Protein AF-A0A520CLR3-F1 (afdb_monomer)

Nearest PDB structures (foldseek):
  4kwb-assembly1_D  TM=9.084E-01  e=1.789E-06  Bacillus subtilis subsp. subtilis str. 168
  3rst-assembly1_C  TM=9.396E-01  e=4.065E-06  Bacillus subtilis
  3rst-assembly1_B  TM=9.387E-01  e=5.938E-06  Bacillus subtilis
  3rst-assembly1_A  TM=9.407E-01  e=8.143E-06  Bacillus subtilis
  3rst-assembly1_H  TM=9.444E-01  e=1.048E-05  Bacillus subtilis

Structure (mmCIF, N/CA/C/O backbone):
data_AF-A0A520CLR3-F1
#
_entry.id   AF-A0A520CLR3-F1
#
loop_
_atom_site.group_PDB
_atom_site.id
_atom_site.type_symbol
_atom_site.label_atom_id
_atom_site.label_alt_id
_atom_site.label_comp_id
_atom_site.label_asym_id
_atom_site.label_entity_id
_atom_site.label_seq_id
_atom_site.pdbx_PDB_ins_code
_atom_site.Cartn_x
_atom_site.Cartn_y
_atom_site.Cartn_z
_atom_site.occupancy
_atom_site.B_iso_or_equiv
_atom_site.auth_seq_id
_atom_site.auth_comp_id
_atom_site.auth_asym_id
_atom_site.auth_atom_id
_atom_site.pdbx_PDB_model_num
ATOM 1 N N . ASN A 1 1 ? -4.043 7.913 36.807 1.00 63.19 1 ASN A N 1
ATOM 2 C CA . ASN A 1 1 ? -3.577 9.255 36.419 1.00 63.19 1 ASN A CA 1
ATOM 3 C C . ASN A 1 1 ? -2.420 9.637 37.329 1.00 63.19 1 ASN A C 1
ATOM 5 O O . ASN A 1 1 ? -2.654 9.776 38.519 1.00 63.19 1 ASN A O 1
ATOM 9 N N . LYS A 1 2 ? -1.176 9.658 36.831 1.00 87.25 2 LYS A N 1
ATOM 10 C CA . LYS A 1 2 ? 0.026 9.837 37.678 1.00 87.25 2 LYS A CA 1
ATOM 11 C C . LYS A 1 2 ? 0.528 11.288 37.732 1.00 87.25 2 LYS A C 1
ATOM 13 O O . LYS A 1 2 ? 1.352 11.598 38.577 1.00 87.25 2 LYS A O 1
ATOM 18 N N . LEU A 1 3 ? 0.026 12.150 36.842 1.00 90.69 3 LEU A N 1
ATOM 19 C CA . LEU A 1 3 ? 0.467 13.543 36.669 1.00 90.69 3 LEU A CA 1
ATOM 20 C C . LEU A 1 3 ? -0.524 14.576 37.236 1.00 90.69 3 LEU A C 1
ATOM 22 O O . LEU A 1 3 ? -0.292 15.769 37.108 1.00 90.69 3 LEU A O 1
ATOM 26 N N . GLY A 1 4 ? -1.648 14.138 37.815 1.00 92.44 4 GLY A N 1
ATOM 27 C CA . GLY A 1 4 ? -2.667 15.036 38.380 1.00 92.44 4 GLY A CA 1
ATOM 28 C C . GLY A 1 4 ? -3.521 15.808 37.361 1.00 92.44 4 GLY A C 1
ATOM 29 O O . GLY A 1 4 ? -4.337 16.625 37.766 1.00 92.44 4 GLY A O 1
ATOM 30 N N . LEU A 1 5 ? -3.377 15.553 36.056 1.00 91.38 5 LEU A N 1
ATOM 31 C CA . LEU A 1 5 ? -4.139 16.236 35.002 1.00 91.38 5 LEU A CA 1
ATOM 32 C C . LEU A 1 5 ? -5.533 15.628 34.832 1.00 91.38 5 LEU A C 1
ATOM 34 O O . LEU A 1 5 ? -5.633 14.453 34.496 1.00 91.38 5 LEU A O 1
ATOM 38 N N . THR A 1 6 ? -6.609 16.391 34.996 1.00 91.12 6 THR A N 1
ATOM 39 C CA . THR A 1 6 ? -7.979 15.928 34.712 1.00 91.12 6 THR A CA 1
ATOM 40 C C . THR A 1 6 ? -8.480 16.463 33.373 1.00 91.12 6 THR A C 1
ATOM 42 O O . THR A 1 6 ? -8.025 17.497 32.889 1.00 91.12 6 THR A O 1
ATOM 45 N N . PHE A 1 7 ? -9.409 15.733 32.758 1.00 90.75 7 PHE A N 1
ATOM 46 C CA . PHE A 1 7 ? -10.047 16.120 31.505 1.00 90.75 7 PHE A CA 1
ATOM 47 C C . PHE A 1 7 ? -11.558 16.017 31.676 1.00 90.75 7 PHE A C 1
ATOM 49 O O . PHE A 1 7 ? -12.045 15.026 32.218 1.00 90.75 7 PHE A O 1
ATOM 56 N N . ASP A 1 8 ? -12.270 17.029 31.198 1.00 89.69 8 ASP A N 1
ATOM 57 C CA . ASP A 1 8 ? -13.728 17.087 31.162 1.00 89.69 8 ASP A CA 1
ATOM 58 C C . ASP A 1 8 ? -14.166 17.648 29.801 1.00 89.69 8 ASP A C 1
ATOM 60 O O . ASP A 1 8 ? -13.360 18.256 29.087 1.00 89.69 8 ASP A O 1
ATOM 64 N N . GLY A 1 9 ? -15.414 17.420 29.402 1.00 87.50 9 GLY A N 1
ATOM 65 C CA . GLY A 1 9 ? -15.904 17.873 28.108 1.00 87.50 9 GLY A CA 1
ATOM 66 C C . GLY A 1 9 ? -17.402 17.692 27.912 1.00 87.50 9 GLY A C 1
ATOM 67 O O . GLY A 1 9 ? -18.007 16.718 28.353 1.00 87.50 9 GLY A O 1
ATOM 68 N N . VAL A 1 10 ? -17.992 18.625 27.169 1.00 92.00 10 VAL A N 1
ATOM 69 C CA . VAL A 1 10 ? -19.373 18.542 26.687 1.00 92.00 10 VAL A CA 1
ATOM 70 C C . VAL A 1 10 ? -19.380 18.045 25.247 1.00 92.00 10 VAL A C 1
ATOM 72 O O . VAL A 1 10 ? -18.560 18.464 24.430 1.00 92.00 10 VAL A O 1
ATOM 75 N N . LYS A 1 11 ? -20.305 17.141 24.919 1.00 92.38 11 LYS A N 1
ATOM 76 C CA . LYS A 1 11 ? -20.439 16.589 23.568 1.00 92.38 11 LYS A CA 1
ATOM 77 C C . LYS A 1 11 ? -21.888 16.545 23.122 1.00 92.38 11 LYS A C 1
ATOM 79 O O . LYS A 1 11 ? -22.781 16.242 23.904 1.00 92.38 11 LYS A O 1
ATOM 84 N N . THR A 1 12 ? -22.096 16.821 21.841 1.00 95.50 12 THR A N 1
ATOM 85 C CA . THR A 1 12 ? -23.416 16.818 21.197 1.00 95.50 12 THR A CA 1
ATOM 86 C C . THR A 1 12 ? -23.837 15.431 20.710 1.00 95.50 12 THR A C 1
ATOM 88 O O . THR A 1 12 ? -25.020 15.196 20.492 1.00 95.50 12 THR A O 1
ATOM 91 N N . GLY A 1 13 ? -22.891 14.498 20.551 1.00 94.88 13 GLY A N 1
ATOM 92 C CA . GLY A 1 13 ? -23.147 13.133 20.095 1.00 94.88 13 GLY A CA 1
ATOM 93 C C . GLY A 1 13 ? -22.357 12.099 20.891 1.00 94.88 13 GLY A C 1
ATOM 94 O O . GLY A 1 13 ? -21.241 12.365 21.337 1.00 94.88 13 GLY A O 1
ATOM 95 N N . GLN A 1 14 ? -22.923 10.897 21.040 1.00 93.44 14 GLN A N 1
ATOM 96 C CA . GLN A 1 14 ? -22.367 9.825 21.877 1.00 93.44 14 GLN A CA 1
ATOM 97 C C . GLN A 1 14 ? -20.906 9.481 21.538 1.00 93.44 14 GLN A C 1
ATOM 99 O O . GLN A 1 14 ? -20.110 9.274 22.455 1.00 93.44 14 GLN A O 1
ATOM 104 N N . TYR A 1 15 ? -20.561 9.466 20.246 1.00 95.12 15 TYR A N 1
ATOM 105 C CA . TYR A 1 15 ? -19.242 9.087 19.720 1.00 95.12 15 TYR A CA 1
ATOM 106 C C . TYR A 1 15 ? -18.442 10.269 19.150 1.00 95.12 15 TYR A C 1
ATOM 108 O O . TYR A 1 15 ? -17.478 10.056 18.419 1.00 95.12 15 TYR A O 1
ATOM 116 N N . ALA A 1 16 ? -18.830 11.514 19.449 1.00 95.00 16 ALA A N 1
ATOM 117 C CA . ALA A 1 16 ? -18.151 12.702 18.916 1.00 95.00 16 ALA A CA 1
ATOM 118 C C . ALA A 1 16 ? -16.663 12.781 19.322 1.00 95.00 16 ALA A C 1
ATOM 120 O O . ALA A 1 16 ? -15.865 13.414 18.639 1.00 95.00 16 ALA A O 1
ATOM 121 N N . ASP A 1 17 ? -16.287 12.102 20.407 1.00 94.00 17 ASP A N 1
ATOM 122 C CA . ASP A 1 17 ? -14.940 12.032 20.971 1.00 94.00 17 ASP A CA 1
ATOM 123 C C . ASP A 1 17 ? -14.322 10.619 20.887 1.00 94.00 17 ASP A C 1
ATOM 125 O O . ASP A 1 17 ? -13.427 10.288 21.661 1.00 94.00 17 ASP A O 1
ATOM 129 N N . ILE A 1 18 ? -14.782 9.767 19.961 1.00 93.44 18 ILE A N 1
ATOM 130 C CA . ILE A 1 18 ? -14.408 8.338 19.873 1.00 93.44 18 ILE A CA 1
ATOM 131 C C . ILE A 1 18 ? -12.897 8.063 19.751 1.00 93.44 18 ILE A C 1
ATOM 133 O O . ILE A 1 18 ? -12.440 6.998 20.150 1.00 93.44 18 ILE A O 1
ATOM 137 N N . MET A 1 19 ? -12.109 9.007 19.233 1.00 92.12 19 MET A N 1
ATOM 138 C CA . MET A 1 19 ? -10.646 8.886 19.103 1.00 92.12 19 MET A CA 1
ATOM 139 C C . MET A 1 19 ? -9.879 9.691 20.160 1.00 92.12 19 MET A C 1
ATOM 141 O O . MET A 1 19 ? -8.688 9.954 19.995 1.00 92.12 19 MET A O 1
ATOM 145 N N . SER A 1 20 ? -10.550 10.122 21.229 1.00 93.44 20 SER A N 1
ATOM 146 C CA . SER A 1 20 ? -9.904 10.899 22.279 1.00 93.44 20 SER A CA 1
ATOM 147 C C . SER A 1 20 ? -8.823 10.087 22.995 1.00 93.44 20 SER A C 1
ATOM 149 O O . SER A 1 20 ? -9.033 8.937 23.379 1.00 93.44 20 SER A O 1
ATOM 151 N N . SER A 1 21 ? -7.667 10.709 23.224 1.00 91.94 21 SER A N 1
ATOM 152 C CA . SER A 1 21 ? -6.548 10.121 23.969 1.00 91.94 21 SER A CA 1
ATOM 153 C C . SER A 1 21 ? -6.654 10.319 25.485 1.00 91.94 21 SER A C 1
ATOM 155 O O . SER A 1 21 ? -5.855 9.761 26.235 1.00 91.94 21 SER A O 1
ATOM 157 N N . ASN A 1 22 ? -7.629 11.106 25.953 1.00 92.31 22 ASN A N 1
ATOM 158 C CA . ASN A 1 22 ? -7.757 11.501 27.358 1.00 92.31 22 ASN A CA 1
ATOM 159 C C . ASN A 1 22 ? -8.599 10.544 28.226 1.00 92.31 22 ASN A C 1
ATOM 161 O O . ASN A 1 22 ? -8.659 10.716 29.443 1.00 92.31 22 ASN A O 1
ATOM 165 N N . ARG A 1 23 ? -9.229 9.527 27.625 1.00 91.62 23 ARG A N 1
ATOM 166 C CA . ARG A 1 23 ? -10.013 8.491 28.313 1.00 91.62 23 ARG A CA 1
ATOM 167 C C . ARG A 1 23 ? -9.904 7.151 2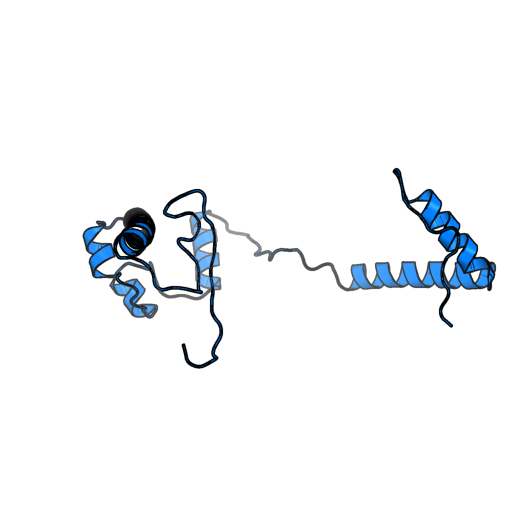7.577 1.00 91.62 23 ARG A C 1
ATOM 169 O O . ARG A 1 23 ? -9.608 7.140 26.384 1.00 91.62 23 ARG A O 1
ATOM 176 N N . PRO A 1 24 ? -10.154 6.010 28.242 1.00 92.56 24 PRO A N 1
ATOM 177 C CA . PRO A 1 24 ? -10.210 4.729 27.550 1.00 92.56 24 PRO A CA 1
ATOM 178 C C . PRO A 1 24 ? -11.412 4.644 26.595 1.00 92.56 24 PRO A C 1
ATOM 180 O O . PRO A 1 24 ? -12.460 5.260 26.816 1.00 92.56 24 PRO A O 1
ATOM 183 N N . LEU A 1 25 ? -11.263 3.813 25.562 1.00 95.31 25 LEU A N 1
ATOM 184 C CA . LEU A 1 25 ? -12.351 3.424 24.665 1.00 95.31 25 LEU A CA 1
ATOM 185 C C . LEU A 1 25 ? -13.387 2.577 25.405 1.00 95.31 25 LEU A C 1
ATOM 187 O O . LEU A 1 25 ? -13.041 1.607 26.088 1.00 95.31 25 LEU A O 1
ATOM 191 N N . THR A 1 26 ? -14.662 2.884 25.190 1.00 95.69 26 THR A N 1
ATOM 192 C CA . THR A 1 26 ? -15.769 2.015 25.605 1.00 95.69 26 THR A CA 1
ATOM 193 C C . THR A 1 26 ? -15.828 0.743 24.741 1.00 95.69 26 THR A C 1
ATOM 195 O O . THR A 1 26 ? -15.294 0.721 23.625 1.00 95.69 26 THR A O 1
ATOM 198 N N . PRO A 1 27 ? -16.504 -0.332 25.198 1.00 96.81 27 PRO A N 1
ATOM 199 C CA . PRO A 1 27 ? -16.696 -1.536 24.387 1.00 96.81 27 PRO A CA 1
ATOM 200 C C . PRO A 1 27 ? -17.362 -1.262 23.029 1.00 96.81 27 PRO A C 1
ATOM 202 O O . PRO A 1 27 ? -16.946 -1.826 22.018 1.00 96.81 27 PRO A O 1
ATOM 205 N N . ALA A 1 28 ? -18.346 -0.357 22.988 1.00 96.62 28 ALA A N 1
ATOM 206 C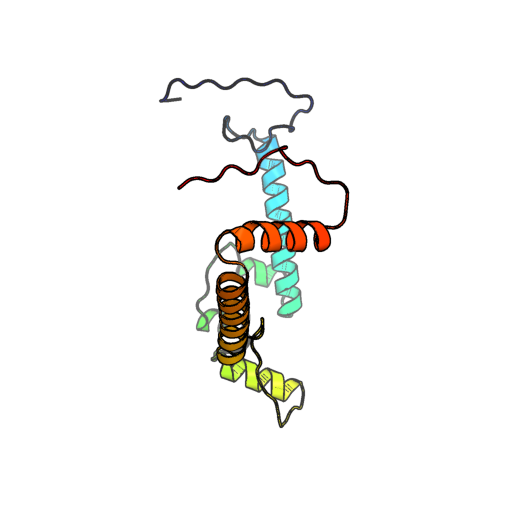 CA . ALA A 1 28 ? -19.032 0.025 21.754 1.00 96.62 28 ALA A CA 1
ATOM 207 C C . ALA A 1 28 ? -18.095 0.751 20.775 1.00 96.62 28 ALA A C 1
ATOM 209 O O . ALA A 1 28 ? -18.044 0.412 19.595 1.00 96.62 28 ALA A O 1
ATOM 210 N N . GLU A 1 29 ? -17.300 1.704 21.266 1.00 97.00 29 GLU A N 1
ATOM 211 C CA . GLU A 1 29 ? -16.313 2.425 20.452 1.00 97.00 29 GLU A CA 1
ATOM 212 C C . GLU A 1 29 ? -15.238 1.486 19.898 1.00 97.00 29 GLU A C 1
ATOM 214 O O . GLU A 1 29 ? -14.901 1.547 18.715 1.00 97.00 29 GLU A O 1
ATOM 219 N N . ARG A 1 30 ? -14.758 0.548 20.725 1.00 96.50 30 ARG A N 1
ATOM 220 C CA . ARG A 1 30 ? -13.824 -0.496 20.288 1.00 96.50 30 ARG A CA 1
ATOM 221 C C . ARG A 1 30 ? -14.415 -1.341 19.162 1.00 96.50 30 ARG A C 1
ATOM 223 O O . ARG A 1 30 ? -13.708 -1.621 18.200 1.00 96.50 30 ARG A O 1
ATOM 230 N N . ALA A 1 31 ? -15.685 -1.730 19.258 1.00 97.50 31 ALA A N 1
ATOM 231 C CA . ALA A 1 31 ? -16.354 -2.505 18.215 1.00 97.50 31 ALA A CA 1
ATOM 232 C C . ALA A 1 31 ? -16.490 -1.718 16.899 1.00 97.50 31 ALA A C 1
ATOM 234 O O . ALA A 1 31 ? -16.269 -2.283 15.828 1.00 97.50 31 ALA A O 1
ATOM 235 N N . ILE A 1 32 ? -16.790 -0.415 16.968 1.00 97.69 32 ILE A N 1
ATOM 236 C CA . ILE A 1 32 ? -16.843 0.470 15.791 1.00 97.69 32 ILE A CA 1
ATOM 237 C C . ILE A 1 32 ? -15.475 0.522 15.099 1.00 97.69 32 ILE A C 1
ATOM 239 O O . ILE A 1 32 ? -15.382 0.283 13.894 1.00 97.69 32 ILE A O 1
ATOM 243 N N . ILE A 1 33 ? -14.408 0.771 15.863 1.00 97.50 33 ILE A N 1
ATOM 244 C CA . ILE A 1 33 ? -13.038 0.822 15.334 1.00 97.50 33 ILE A CA 1
ATOM 245 C C . ILE A 1 33 ? -12.637 -0.541 14.754 1.00 97.50 33 ILE A C 1
ATOM 247 O O . ILE A 1 33 ? -12.141 -0.610 13.630 1.00 97.50 33 ILE A O 1
ATOM 251 N N . GLN A 1 34 ? -12.911 -1.635 15.472 1.00 97.88 34 GLN A N 1
ATOM 252 C CA . GLN A 1 34 ? -12.596 -2.991 15.020 1.00 97.88 34 GLN A CA 1
ATOM 253 C C . GLN A 1 34 ? -13.323 -3.346 13.719 1.00 97.88 34 GLN A C 1
ATOM 255 O O . GLN A 1 34 ? -12.733 -3.969 12.841 1.00 97.88 34 GLN A O 1
ATOM 260 N N . LYS A 1 35 ? -14.578 -2.913 13.549 1.00 98.25 35 LYS A N 1
ATOM 261 C CA . LYS A 1 35 ? -15.307 -3.078 12.286 1.00 98.25 35 LYS A CA 1
ATOM 262 C C . LYS A 1 35 ? -14.596 -2.358 11.136 1.00 98.25 35 LYS A C 1
ATOM 264 O O . LYS A 1 35 ? -14.481 -2.921 10.052 1.00 98.25 35 LYS A O 1
ATOM 269 N N . GLY A 1 36 ? -14.078 -1.152 11.376 1.00 98.00 36 GLY A N 1
ATOM 270 C CA . GLY A 1 36 ? -13.255 -0.424 10.406 1.00 98.00 36 GLY A CA 1
ATOM 271 C C . GLY A 1 36 ? -11.989 -1.191 10.015 1.00 98.00 36 GLY A C 1
ATOM 272 O O . GLY A 1 36 ? -11.724 -1.373 8.828 1.00 98.00 36 GLY A O 1
ATOM 273 N N . VAL A 1 37 ? -11.254 -1.710 11.004 1.00 97.75 37 VAL A N 1
ATOM 274 C CA . VAL A 1 37 ? -10.060 -2.547 10.779 1.00 97.75 37 VAL A CA 1
ATOM 275 C C . VAL A 1 37 ? -10.404 -3.788 9.953 1.00 97.75 37 VAL A C 1
ATOM 277 O O . VAL A 1 37 ? -9.728 -4.069 8.965 1.00 97.75 37 VAL A O 1
ATOM 280 N N . ASN A 1 38 ? -11.484 -4.490 10.306 1.00 97.75 38 ASN A N 1
ATOM 281 C CA . ASN A 1 38 ? -11.930 -5.681 9.587 1.00 97.75 38 ASN A CA 1
ATOM 282 C C . ASN A 1 38 ? -12.279 -5.356 8.130 1.00 97.75 38 ASN A C 1
ATOM 284 O O . ASN A 1 38 ? -11.854 -6.080 7.240 1.00 97.75 38 ASN A O 1
ATOM 288 N N . ASN A 1 39 ? -12.976 -4.246 7.868 1.00 98.50 39 ASN A N 1
ATOM 289 C CA . ASN A 1 39 ? -13.321 -3.826 6.506 1.00 98.50 39 ASN A CA 1
ATOM 290 C C . ASN A 1 39 ? -12.078 -3.508 5.657 1.00 98.50 39 ASN A C 1
ATOM 292 O O . ASN A 1 39 ? -12.013 -3.868 4.478 1.00 98.50 39 ASN A O 1
ATOM 296 N N . ILE A 1 40 ? -11.081 -2.838 6.245 1.00 98.25 40 ILE A N 1
ATOM 297 C CA . ILE A 1 40 ? -9.810 -2.539 5.569 1.00 98.25 40 ILE A CA 1
ATOM 298 C C . ILE A 1 40 ? -9.067 -3.838 5.254 1.00 98.25 40 ILE A C 1
ATOM 300 O O . ILE A 1 40 ? -8.603 -4.023 4.128 1.00 98.25 40 ILE A O 1
ATOM 304 N N . TYR A 1 41 ? -8.984 -4.747 6.227 1.00 98.06 41 TYR A N 1
ATOM 305 C CA . TYR A 1 41 ? -8.330 -6.038 6.047 1.00 98.06 41 TYR A CA 1
ATOM 306 C C . TYR A 1 41 ? -9.016 -6.873 4.963 1.00 98.06 41 TYR A C 1
ATOM 308 O O . TYR A 1 41 ? -8.352 -7.370 4.057 1.00 98.06 41 TYR A O 1
ATOM 316 N N . ASP A 1 42 ? -10.345 -6.936 4.999 1.00 97.94 42 ASP A N 1
ATOM 317 C CA . ASP A 1 42 ? -11.182 -7.620 4.019 1.00 97.94 42 ASP A CA 1
ATOM 318 C C . ASP A 1 42 ? -10.944 -7.099 2.593 1.00 97.94 42 ASP A C 1
ATOM 320 O O . ASP A 1 42 ? -10.724 -7.876 1.657 1.00 97.94 42 ASP A O 1
ATOM 324 N N . THR A 1 43 ? -10.886 -5.773 2.442 1.00 98.38 43 THR A N 1
ATOM 325 C CA . THR A 1 43 ? -10.561 -5.106 1.174 1.00 98.38 43 THR A CA 1
ATOM 326 C C . THR A 1 43 ? -9.158 -5.477 0.695 1.00 98.38 43 THR A C 1
ATOM 328 O O . THR A 1 43 ? -8.958 -5.761 -0.487 1.00 98.38 43 THR A O 1
ATOM 331 N N . PHE A 1 44 ? -8.176 -5.480 1.599 1.00 97.81 44 PHE A N 1
ATOM 332 C CA . PHE A 1 44 ? -6.793 -5.818 1.277 1.00 97.81 44 PHE A CA 1
ATOM 333 C C . PHE A 1 44 ? -6.669 -7.258 0.768 1.00 97.81 44 PHE A C 1
ATOM 335 O O . PHE A 1 44 ? -6.170 -7.471 -0.339 1.00 97.81 44 PHE A O 1
ATOM 342 N N . ILE A 1 45 ? -7.165 -8.242 1.525 1.00 97.50 45 ILE A N 1
ATOM 343 C CA . ILE A 1 45 ? -7.044 -9.655 1.139 1.00 97.50 45 ILE A CA 1
ATOM 344 C C . ILE A 1 45 ? -7.838 -9.977 -0.129 1.00 97.50 45 ILE A C 1
ATOM 346 O O . ILE A 1 45 ? -7.402 -10.823 -0.904 1.00 97.50 45 ILE A O 1
ATOM 350 N N . THR A 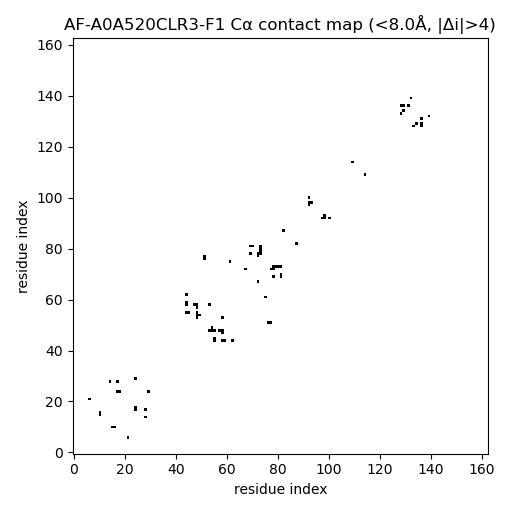1 46 ? -8.944 -9.269 -0.388 1.00 98.19 46 THR A N 1
ATOM 351 C CA . THR A 1 46 ? -9.706 -9.395 -1.641 1.00 98.19 46 THR A CA 1
ATOM 352 C C . THR A 1 46 ? -8.874 -8.927 -2.838 1.00 98.19 46 THR A C 1
ATOM 354 O O . THR A 1 46 ? -8.678 -9.687 -3.780 1.00 98.19 46 THR A O 1
ATOM 357 N N . LYS A 1 47 ? -8.265 -7.734 -2.770 1.00 98.19 47 LYS A N 1
ATOM 358 C CA . LYS A 1 47 ? -7.399 -7.227 -3.852 1.00 98.19 47 LYS A CA 1
ATOM 359 C C . LYS A 1 47 ? -6.197 -8.133 -4.123 1.00 98.19 47 LYS A C 1
ATOM 361 O O . LYS A 1 47 ? -5.810 -8.328 -5.274 1.00 98.19 47 LYS A O 1
ATOM 366 N N . VAL A 1 48 ? -5.592 -8.680 -3.068 1.00 97.50 48 VAL A N 1
ATOM 367 C CA . VAL A 1 48 ? -4.472 -9.621 -3.204 1.00 97.50 48 VAL A CA 1
ATOM 368 C C . VAL A 1 48 ? -4.946 -10.938 -3.820 1.00 97.50 48 VAL A C 1
ATOM 370 O O . VAL A 1 48 ? -4.279 -11.458 -4.711 1.00 97.50 48 VAL A O 1
ATOM 373 N N . ALA A 1 49 ? -6.095 -11.465 -3.392 1.00 98.00 49 ALA A N 1
ATOM 374 C CA . ALA A 1 49 ? -6.693 -12.672 -3.958 1.00 98.00 49 ALA A CA 1
ATOM 375 C C . ALA A 1 49 ? -6.926 -12.523 -5.469 1.00 98.00 49 ALA A C 1
ATOM 377 O O . ALA A 1 49 ? -6.433 -13.352 -6.240 1.00 98.00 49 ALA A O 1
ATOM 378 N N . ASP A 1 50 ? -7.545 -11.419 -5.891 1.00 98.19 50 ASP A N 1
ATOM 379 C CA . ASP A 1 50 ? -7.795 -11.109 -7.302 1.00 98.19 50 ASP A CA 1
ATOM 380 C C . ASP A 1 50 ? -6.484 -10.994 -8.095 1.00 98.19 50 ASP A C 1
ATOM 382 O O . ASP A 1 50 ? -6.297 -11.656 -9.119 1.00 98.19 50 ASP A O 1
ATOM 386 N N . GLY A 1 51 ? -5.525 -10.209 -7.588 1.00 97.69 51 GLY A N 1
ATOM 387 C CA . GLY A 1 51 ? -4.238 -9.985 -8.250 1.00 97.69 51 GLY A CA 1
ATOM 388 C C . GLY A 1 51 ? -3.363 -11.238 -8.353 1.00 97.69 51 GLY A C 1
ATOM 389 O O . GLY A 1 51 ? -2.588 -11.378 -9.300 1.00 97.69 51 GLY A O 1
ATOM 390 N N . ARG A 1 52 ? -3.484 -12.170 -7.399 1.00 97.19 52 ARG A N 1
ATOM 391 C CA . ARG A 1 52 ? -2.730 -13.436 -7.374 1.00 97.19 52 ARG A CA 1
ATOM 392 C C . ARG A 1 52 ? -3.521 -14.623 -7.921 1.00 97.19 52 ARG A C 1
ATOM 394 O O . ARG A 1 52 ? -2.976 -15.726 -7.946 1.00 97.19 52 ARG A O 1
ATOM 4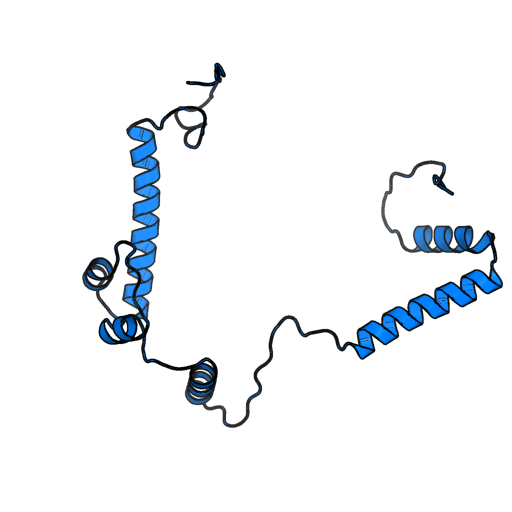01 N N . LYS A 1 53 ? -4.771 -14.417 -8.357 1.00 97.06 53 LYS A N 1
ATOM 402 C CA . LYS A 1 53 ? -5.699 -15.474 -8.800 1.00 97.06 53 LYS A CA 1
ATOM 403 C C . LYS A 1 53 ? -5.821 -16.609 -7.771 1.00 97.06 53 LYS A C 1
ATOM 405 O O . LYS A 1 53 ? -5.764 -17.788 -8.115 1.00 97.06 53 LYS A O 1
ATOM 410 N N . LYS A 1 54 ? -5.933 -16.245 -6.493 1.00 96.50 54 LYS A N 1
ATOM 411 C CA . LYS A 1 54 ? -6.092 -17.157 -5.349 1.00 96.50 54 LYS A CA 1
ATOM 412 C C . LYS A 1 54 ? -7.425 -16.887 -4.665 1.00 96.50 54 LYS A C 1
ATOM 414 O O . LYS A 1 54 ? -8.011 -15.827 -4.837 1.00 96.50 54 LYS A O 1
ATOM 419 N N . THR A 1 55 ? -7.901 -17.830 -3.861 1.00 97.56 55 THR A N 1
ATOM 420 C CA . THR A 1 55 ? -9.081 -17.586 -3.021 1.00 97.56 55 THR A CA 1
ATOM 421 C C . THR A 1 55 ? -8.730 -16.671 -1.849 1.00 97.56 55 THR A C 1
ATOM 423 O O . THR A 1 55 ? -7.603 -16.674 -1.346 1.00 97.56 55 THR A O 1
ATOM 426 N N . LYS A 1 56 ? -9.725 -15.928 -1.359 1.00 97.00 56 LYS A N 1
ATOM 427 C CA . LYS A 1 56 ? -9.587 -15.074 -0.175 1.00 97.00 56 LYS A CA 1
ATOM 428 C C . LYS A 1 56 ? -9.109 -15.856 1.051 1.00 97.00 56 LYS A C 1
ATOM 430 O O . LYS A 1 56 ? -8.201 -15.402 1.730 1.00 97.00 56 LYS A O 1
ATOM 435 N N . THR A 1 57 ? -9.635 -17.063 1.267 1.00 97.25 57 THR A N 1
ATOM 436 C CA . THR A 1 57 ? -9.231 -17.961 2.363 1.00 97.25 57 THR A CA 1
ATOM 437 C C . THR A 1 57 ? -7.759 -18.367 2.279 1.00 97.25 57 THR A C 1
ATOM 439 O O . THR A 1 57 ? -7.067 -18.399 3.293 1.00 97.25 57 THR A O 1
ATOM 442 N N . GLN A 1 58 ? -7.240 -18.633 1.075 1.00 96.69 58 GLN A N 1
ATOM 443 C CA . GLN A 1 58 ? -5.813 -18.923 0.900 1.00 96.69 58 GLN A CA 1
ATOM 444 C C . GLN A 1 58 ? -4.948 -17.710 1.257 1.00 96.69 58 GLN A C 1
ATOM 446 O O . GLN A 1 58 ? -3.944 -17.865 1.947 1.00 96.69 58 GLN A O 1
ATOM 451 N N . ILE A 1 59 ? -5.333 -16.506 0.823 1.00 97.50 59 ILE A N 1
ATOM 452 C CA . ILE A 1 59 ? -4.604 -15.279 1.172 1.00 97.50 59 ILE A CA 1
ATOM 453 C C . ILE A 1 59 ? -4.687 -14.985 2.670 1.00 97.50 59 ILE A C 1
ATOM 455 O O . ILE A 1 59 ? -3.675 -14.637 3.270 1.00 97.50 59 ILE A O 1
ATOM 459 N N . ASP A 1 60 ? -5.854 -15.172 3.281 1.00 97.06 60 ASP A N 1
ATOM 460 C CA . ASP A 1 60 ? -6.066 -14.991 4.717 1.00 97.06 60 ASP A CA 1
ATOM 461 C C . ASP A 1 60 ? -5.160 -15.919 5.543 1.00 97.06 60 ASP A C 1
ATOM 463 O O . ASP A 1 60 ? -4.471 -15.468 6.456 1.00 97.06 60 ASP A O 1
ATOM 467 N N . SER A 1 61 ? -5.018 -17.187 5.129 1.00 96.50 61 SER A N 1
ATOM 468 C CA . SER A 1 61 ? -4.109 -18.143 5.784 1.00 96.50 61 SER A CA 1
ATOM 469 C C . SER A 1 61 ? -2.625 -17.737 5.733 1.00 96.50 61 S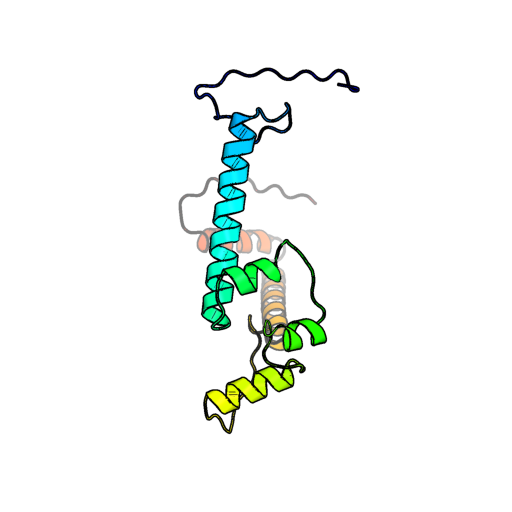ER A C 1
ATOM 471 O O . SER A 1 61 ? -1.841 -18.127 6.599 1.00 96.50 61 SER A O 1
ATOM 473 N N . LEU A 1 62 ? -2.242 -16.932 4.735 1.00 95.69 62 LEU A N 1
ATOM 474 C CA . LEU A 1 62 ? -0.898 -16.366 4.568 1.00 95.69 62 LEU A CA 1
ATOM 475 C C . LEU A 1 62 ? -0.761 -14.961 5.185 1.00 95.69 62 LEU A C 1
ATOM 477 O O . LEU A 1 62 ? 0.344 -14.412 5.220 1.00 95.69 62 LEU A O 1
ATOM 481 N N . GLY A 1 63 ? -1.877 -14.373 5.620 1.00 92.75 63 GLY A N 1
ATOM 482 C CA . GLY A 1 63 ? -1.994 -13.011 6.119 1.00 92.75 63 GLY A CA 1
ATOM 483 C C . GLY A 1 63 ? -1.781 -12.891 7.630 1.00 92.75 63 GLY A C 1
ATOM 484 O O . GLY A 1 63 ? -0.872 -13.489 8.207 1.00 92.75 63 GLY A O 1
ATOM 485 N N . GLY A 1 64 ? -2.588 -12.043 8.277 1.00 91.06 64 GLY A N 1
ATOM 486 C CA . GLY A 1 64 ? -2.490 -11.780 9.718 1.00 91.06 64 GLY A CA 1
ATOM 487 C C . GLY A 1 64 ? -1.279 -10.943 10.148 1.00 91.06 64 GLY A C 1
ATOM 488 O O . GLY A 1 64 ? -0.820 -11.074 11.278 1.00 91.06 64 GLY A O 1
ATOM 489 N N . GLY A 1 65 ? -0.727 -10.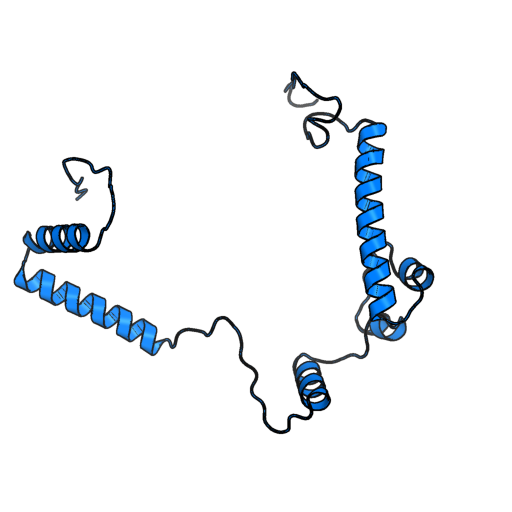112 9.256 1.00 93.25 65 GLY A N 1
ATOM 490 C CA . GLY A 1 65 ? 0.398 -9.216 9.570 1.00 93.25 65 GLY A CA 1
ATOM 491 C C . GLY A 1 65 ? 1.784 -9.873 9.555 1.00 93.25 65 GLY A C 1
ATOM 492 O O . GLY A 1 65 ? 2.759 -9.245 9.959 1.00 93.25 65 GLY A O 1
ATOM 493 N N . ARG A 1 66 ? 1.896 -11.122 9.083 1.00 94.19 66 ARG A N 1
ATOM 494 C CA . ARG A 1 66 ? 3.183 -11.818 8.931 1.00 94.19 66 ARG A CA 1
ATOM 495 C C . ARG A 1 66 ? 4.014 -11.190 7.815 1.00 94.19 66 ARG A C 1
ATOM 497 O O . ARG A 1 66 ? 3.493 -10.850 6.754 1.00 94.19 66 ARG A O 1
ATOM 504 N N . VAL A 1 67 ? 5.319 -11.095 8.048 1.00 96.38 67 VAL A N 1
ATOM 505 C CA . VAL A 1 67 ? 6.289 -10.638 7.049 1.00 96.38 67 VAL A CA 1
ATOM 506 C C . VAL A 1 67 ? 6.898 -11.852 6.354 1.00 96.38 67 VAL A C 1
ATOM 508 O O . VAL A 1 67 ? 7.296 -12.811 7.011 1.00 96.38 67 VAL A O 1
ATOM 511 N N . TRP A 1 68 ? 6.988 -11.793 5.027 1.00 96.94 68 TRP A N 1
ATOM 512 C CA . TRP A 1 68 ? 7.594 -12.834 4.201 1.00 96.94 68 TRP A CA 1
ATOM 513 C C . TRP A 1 68 ? 8.878 -12.314 3.564 1.00 96.94 68 TRP A C 1
ATOM 515 O O . TRP A 1 68 ? 8.878 -11.252 2.940 1.00 96.94 68 TRP A O 1
ATOM 525 N N . ILE A 1 69 ? 9.964 -13.080 3.669 1.00 97.19 69 ILE A N 1
ATOM 526 C CA . ILE A 1 69 ? 11.154 -12.836 2.849 1.00 97.19 69 ILE A CA 1
ATOM 527 C C . ILE A 1 69 ? 10.849 -13.170 1.385 1.00 97.19 69 ILE A C 1
ATOM 529 O O . ILE A 1 69 ? 9.988 -14.004 1.095 1.00 97.19 69 ILE A O 1
ATOM 533 N N . GLY A 1 70 ? 11.562 -12.540 0.447 1.00 96.69 70 GLY A N 1
ATOM 534 C CA . GLY A 1 70 ? 11.254 -12.648 -0.984 1.00 96.69 70 GLY A CA 1
ATOM 535 C C . GLY A 1 70 ? 11.174 -14.090 -1.498 1.00 96.69 70 GLY A C 1
ATOM 536 O O . GLY A 1 70 ? 10.281 -14.416 -2.278 1.00 96.69 70 GLY A O 1
ATOM 537 N N . THR A 1 71 ? 12.055 -14.978 -1.025 1.00 97.75 71 THR A N 1
ATOM 538 C CA . THR A 1 71 ? 12.051 -16.405 -1.394 1.00 97.75 71 THR A CA 1
ATOM 539 C C . THR A 1 71 ? 10.748 -17.095 -1.008 1.00 97.75 71 THR A C 1
ATOM 541 O O . THR A 1 71 ? 10.189 -17.846 -1.805 1.00 97.75 71 THR A O 1
ATOM 544 N N . ASP A 1 72 ? 10.235 -16.825 0.189 1.00 97.50 72 ASP A N 1
ATOM 545 C CA . ASP A 1 72 ? 9.008 -17.446 0.682 1.00 97.50 72 ASP A CA 1
ATOM 546 C C . ASP A 1 72 ? 7.768 -16.785 0.083 1.00 97.50 72 ASP A C 1
ATOM 548 O O . ASP A 1 72 ? 6.794 -17.471 -0.217 1.00 97.50 72 ASP A O 1
ATOM 552 N N . ALA A 1 73 ? 7.824 -15.482 -0.208 1.00 97.38 73 ALA A N 1
ATOM 553 C CA . ALA A 1 73 ? 6.779 -14.806 -0.967 1.00 97.38 73 ALA A CA 1
ATOM 554 C C . ALA A 1 73 ? 6.590 -15.441 -2.356 1.00 97.38 73 ALA A C 1
ATOM 556 O O . ALA A 1 73 ? 5.454 -15.646 -2.783 1.00 97.38 73 ALA A O 1
ATOM 557 N N . VAL A 1 74 ? 7.676 -15.810 -3.045 1.00 97.81 74 VAL A N 1
ATOM 558 C CA . VAL A 1 74 ? 7.596 -16.535 -4.325 1.00 97.81 74 VAL A CA 1
ATOM 559 C C . VAL A 1 74 ? 7.023 -17.942 -4.128 1.00 97.81 74 VAL A C 1
ATOM 561 O O . VAL A 1 74 ? 6.080 -18.305 -4.826 1.00 97.81 74 VAL A O 1
ATOM 564 N N . LYS A 1 75 ? 7.507 -18.712 -3.141 1.00 96.81 75 LYS A N 1
ATOM 565 C CA . LYS A 1 75 ? 6.984 -20.066 -2.844 1.00 96.81 75 LYS A CA 1
ATOM 566 C C . LYS A 1 75 ? 5.487 -20.066 -2.521 1.00 96.81 75 LYS A C 1
ATOM 568 O O . LYS A 1 75 ? 4.746 -20.908 -3.016 1.00 96.81 75 LYS A O 1
ATOM 573 N N . ASN A 1 76 ? 5.029 -19.091 -1.738 1.00 95.69 76 ASN A N 1
ATOM 574 C CA . ASN A 1 76 ? 3.621 -18.929 -1.367 1.00 95.69 76 ASN A CA 1
ATOM 575 C C . ASN A 1 76 ? 2.770 -18.348 -2.512 1.00 95.69 76 ASN A C 1
ATOM 577 O O . ASN A 1 76 ? 1.539 -18.268 -2.423 1.00 95.69 76 ASN A O 1
ATOM 581 N N . GLY A 1 77 ? 3.410 -17.942 -3.612 1.00 95.81 77 GLY A N 1
ATOM 582 C CA . GLY A 1 77 ? 2.760 -17.326 -4.755 1.00 95.81 77 GLY A CA 1
ATOM 583 C C . GLY A 1 77 ? 2.203 -15.942 -4.441 1.00 95.81 77 GLY A C 1
ATOM 584 O O . GLY A 1 77 ? 1.199 -15.564 -5.036 1.00 95.81 77 GLY A O 1
ATOM 585 N N . LEU A 1 78 ? 2.828 -15.197 -3.529 1.00 96.44 78 LEU A N 1
ATOM 586 C CA . LEU A 1 78 ? 2.597 -13.769 -3.276 1.00 96.44 78 LEU A CA 1
ATOM 587 C C . LEU A 1 78 ? 3.450 -12.877 -4.201 1.00 96.44 78 LEU A C 1
ATOM 589 O O . LEU A 1 78 ? 3.072 -11.740 -4.463 1.00 96.44 78 LEU A O 1
ATOM 593 N N . ALA A 1 79 ? 4.548 -13.411 -4.743 1.00 96.75 79 ALA A N 1
ATOM 594 C CA . ALA A 1 79 ? 5.379 -12.791 -5.777 1.00 96.75 79 ALA A CA 1
ATOM 595 C C . ALA A 1 79 ? 5.621 -13.768 -6.942 1.00 96.75 79 ALA A C 1
ATOM 597 O O . ALA A 1 79 ? 5.473 -14.978 -6.778 1.00 96.75 79 ALA A O 1
ATOM 598 N N . ASP A 1 80 ? 5.969 -13.254 -8.124 1.00 96.19 80 ASP A N 1
ATOM 599 C CA . ASP A 1 80 ? 6.148 -14.090 -9.325 1.00 96.19 80 ASP A CA 1
ATOM 600 C C . ASP A 1 80 ? 7.526 -14.751 -9.390 1.00 96.19 80 ASP A C 1
ATOM 602 O O . ASP A 1 80 ? 7.643 -15.915 -9.761 1.00 96.19 80 ASP A O 1
ATOM 606 N N . ARG A 1 81 ? 8.579 -14.003 -9.051 1.00 95.94 81 ARG A N 1
ATOM 607 C CA . ARG A 1 81 ? 9.965 -14.479 -9.048 1.00 95.94 81 ARG A CA 1
ATOM 608 C C . ARG A 1 81 ? 10.865 -13.543 -8.253 1.00 95.94 81 ARG A C 1
ATOM 610 O O . ARG A 1 81 ? 10.498 -12.402 -7.979 1.00 95.94 81 ARG A O 1
ATOM 617 N N . LEU A 1 82 ? 12.069 -14.019 -7.962 1.00 97.81 82 LEU A N 1
ATOM 618 C CA . LEU A 1 82 ? 13.158 -13.190 -7.457 1.00 97.81 82 LEU A CA 1
ATOM 619 C C . LEU A 1 82 ? 13.826 -12.425 -8.606 1.00 97.81 82 LEU A C 1
ATOM 621 O O . LEU A 1 82 ? 13.840 -12.880 -9.756 1.00 97.81 82 LEU A O 1
ATOM 625 N N . GLY A 1 83 ? 14.373 -11.258 -8.286 1.00 96.25 83 GLY A N 1
ATOM 626 C CA . GLY A 1 83 ? 15.101 -10.432 -9.236 1.00 96.25 83 GLY A CA 1
ATOM 627 C C . GLY A 1 83 ? 15.445 -9.059 -8.676 1.00 96.25 83 GLY A C 1
ATOM 628 O O . GLY A 1 83 ? 15.058 -8.694 -7.567 1.00 96.25 83 GLY A O 1
ATOM 629 N N . SER A 1 84 ? 16.174 -8.312 -9.487 1.00 96.69 84 SER A N 1
ATOM 630 C CA . SER A 1 84 ? 16.539 -6.918 -9.292 1.00 96.69 84 SER A CA 1
ATOM 631 C C . SER A 1 84 ? 15.562 -5.974 -10.002 1.00 96.69 84 SER A C 1
ATOM 633 O O . SER A 1 84 ? 14.690 -6.388 -10.772 1.00 96.69 84 SER A O 1
ATOM 635 N N . PHE A 1 85 ? 15.753 -4.672 -9.795 1.00 95.44 85 PHE A N 1
ATOM 636 C CA . PHE A 1 85 ? 15.051 -3.633 -10.547 1.00 95.44 85 PHE A CA 1
ATOM 637 C C . PHE A 1 85 ? 15.242 -3.777 -12.069 1.00 95.44 85 PHE A C 1
ATOM 639 O O . PHE A 1 85 ? 14.268 -3.719 -12.821 1.00 95.44 85 PHE A O 1
ATOM 646 N N . ASN A 1 86 ? 16.466 -4.061 -12.528 1.00 95.75 86 ASN A N 1
ATOM 647 C CA . ASN A 1 86 ? 16.767 -4.233 -13.955 1.00 95.75 86 ASN A CA 1
ATOM 648 C C . ASN A 1 86 ? 16.003 -5.416 -14.568 1.00 95.75 86 ASN A C 1
ATOM 650 O O . ASN A 1 86 ? 15.540 -5.345 -15.710 1.00 95.75 86 ASN A O 1
ATOM 654 N N . ASP A 1 87 ? 15.794 -6.481 -13.791 1.00 96.81 87 ASP A N 1
ATOM 655 C CA . ASP A 1 87 ? 14.997 -7.621 -14.236 1.00 96.81 87 ASP A CA 1
ATOM 656 C C . ASP A 1 87 ? 13.516 -7.253 -14.396 1.00 96.81 87 ASP A C 1
ATOM 658 O O . ASP A 1 87 ? 12.840 -7.772 -15.294 1.00 96.81 87 ASP A O 1
ATOM 662 N N . ALA A 1 88 ? 1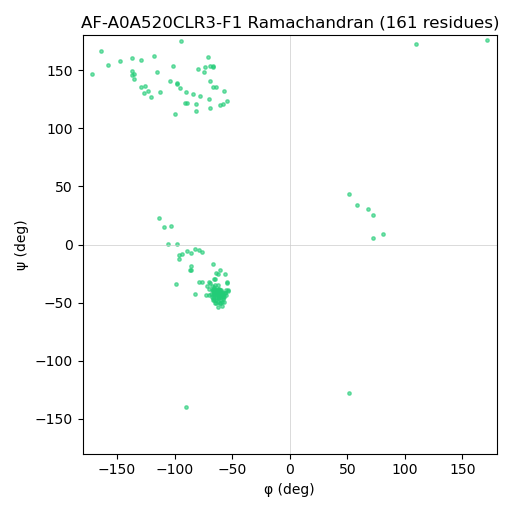2.995 -6.376 -13.532 1.00 96.12 88 ALA A N 1
ATOM 663 C CA . ALA A 1 88 ? 11.627 -5.873 -13.619 1.00 96.12 88 ALA A CA 1
ATOM 664 C C . ALA A 1 88 ? 11.439 -4.986 -14.860 1.00 96.12 88 ALA A C 1
ATOM 666 O O . ALA A 1 88 ? 10.493 -5.206 -15.618 1.00 96.12 88 ALA A O 1
ATOM 667 N N . VAL A 1 89 ? 12.378 -4.069 -15.122 1.00 96.38 89 VAL A N 1
ATOM 668 C CA . VAL A 1 89 ? 12.389 -3.217 -16.325 1.00 96.38 89 VAL A CA 1
ATOM 669 C C . VAL A 1 89 ? 12.420 -4.068 -17.594 1.00 96.38 89 VAL A C 1
ATOM 671 O O . VAL A 1 89 ? 11.567 -3.910 -18.467 1.00 96.38 89 VAL A O 1
ATOM 674 N N . THR A 1 90 ? 13.334 -5.038 -17.664 1.00 95.75 90 THR A N 1
ATOM 675 C CA . THR A 1 90 ? 13.449 -5.951 -18.814 1.00 95.75 90 THR A CA 1
ATOM 676 C C . THR A 1 90 ? 12.158 -6.749 -19.025 1.00 95.75 90 THR A C 1
ATOM 678 O O . THR A 1 90 ? 11.696 -6.935 -20.151 1.00 95.75 90 THR A O 1
ATOM 681 N N . SER A 1 91 ? 11.516 -7.190 -17.936 1.00 96.12 91 SER A N 1
ATOM 682 C CA . SER A 1 91 ? 10.233 -7.903 -18.013 1.00 96.12 91 SER A CA 1
ATOM 683 C C . SER A 1 91 ? 9.101 -7.012 -18.518 1.00 96.12 91 SER A C 1
ATOM 685 O O . SER A 1 91 ? 8.260 -7.481 -19.286 1.00 96.12 91 SER A O 1
ATOM 687 N N . ALA A 1 92 ? 9.069 -5.745 -18.102 1.00 96.31 92 ALA A N 1
ATOM 688 C CA . ALA A 1 92 ? 8.092 -4.770 -18.570 1.00 96.31 92 ALA A CA 1
ATOM 689 C C . ALA A 1 92 ? 8.278 -4.473 -20.065 1.00 96.31 92 ALA A C 1
ATOM 691 O O . ALA A 1 92 ? 7.315 -4.590 -20.822 1.00 96.31 92 ALA A O 1
ATOM 692 N N . ALA A 1 93 ? 9.512 -4.207 -20.507 1.00 97.25 93 ALA A N 1
ATOM 693 C CA . ALA A 1 93 ? 9.841 -3.982 -21.915 1.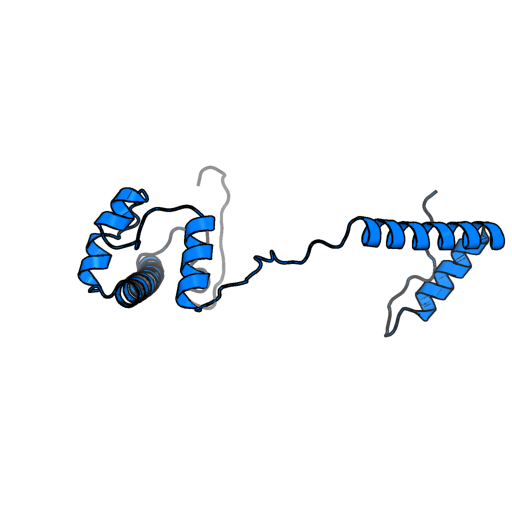00 97.25 93 ALA A CA 1
ATOM 694 C C . ALA A 1 93 ? 9.445 -5.178 -22.795 1.00 97.25 93 ALA A C 1
ATOM 696 O O . ALA A 1 93 ? 8.765 -5.009 -23.808 1.00 97.25 93 ALA A O 1
ATOM 697 N N . LYS A 1 94 ? 9.755 -6.406 -22.352 1.00 96.44 94 LYS A N 1
ATOM 698 C CA . LYS A 1 94 ? 9.358 -7.636 -23.051 1.00 96.44 94 LYS A CA 1
ATOM 699 C C . LYS A 1 94 ? 7.837 -7.782 -23.158 1.00 96.44 94 LYS A C 1
ATOM 701 O O . LYS A 1 94 ? 7.336 -8.127 -24.225 1.00 96.44 94 LYS A O 1
ATOM 706 N N . LYS A 1 95 ? 7.090 -7.511 -22.079 1.00 96.56 95 LYS A N 1
ATOM 707 C CA . LYS A 1 95 ? 5.613 -7.545 -22.089 1.00 96.56 95 LYS A CA 1
ATOM 708 C C . LYS A 1 95 ? 5.015 -6.478 -23.011 1.00 96.56 95 LYS A C 1
ATOM 710 O O . LYS A 1 95 ? 4.004 -6.743 -23.655 1.00 96.56 95 LYS A O 1
ATOM 715 N N . ALA A 1 96 ? 5.658 -5.316 -23.101 1.00 97.31 96 ALA A N 1
ATOM 716 C CA . ALA A 1 96 ? 5.278 -4.221 -23.988 1.00 97.31 96 ALA A CA 1
ATOM 717 C C . ALA A 1 96 ? 5.780 -4.390 -25.437 1.00 97.31 96 ALA A C 1
ATOM 719 O O . ALA A 1 96 ? 5.436 -3.576 -26.288 1.00 97.31 96 ALA A O 1
ATOM 720 N N . LYS A 1 97 ? 6.559 -5.444 -25.733 1.00 97.12 97 LYS A N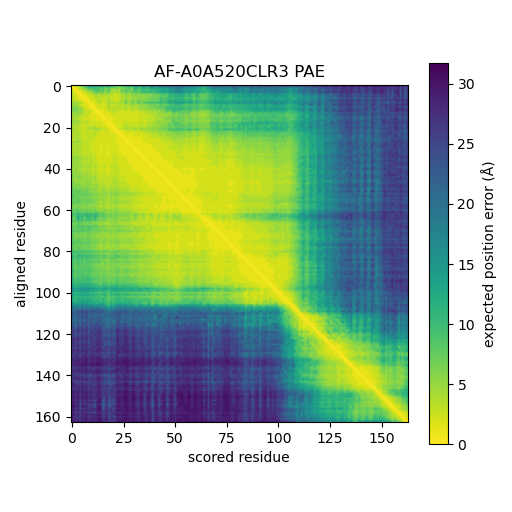 1
ATOM 721 C CA . LYS A 1 97 ? 7.188 -5.703 -27.042 1.00 97.12 97 LYS A CA 1
ATOM 722 C C . LYS A 1 97 ? 8.121 -4.572 -27.508 1.00 97.12 97 LYS A C 1
ATOM 724 O O . LYS A 1 97 ? 8.227 -4.309 -28.703 1.00 97.12 97 LYS A O 1
ATOM 729 N N . LEU A 1 98 ? 8.806 -3.924 -26.569 1.00 96.50 98 LEU A N 1
ATOM 730 C CA . LEU A 1 98 ? 9.783 -2.873 -26.852 1.00 96.50 98 LEU A CA 1
ATOM 731 C C . LEU A 1 98 ? 11.178 -3.481 -27.020 1.00 96.50 98 LEU A C 1
ATOM 733 O O . LEU A 1 98 ? 11.608 -4.279 -26.189 1.00 96.50 98 LEU A O 1
ATOM 737 N N . GLN A 1 99 ? 11.866 -3.096 -28.095 1.00 91.62 99 GLN A N 1
ATOM 738 C CA . GLN A 1 99 ? 13.267 -3.462 -28.352 1.00 91.62 99 GLN A CA 1
ATOM 739 C C . GLN A 1 99 ? 14.225 -2.341 -27.946 1.00 91.62 99 GLN A C 1
ATOM 741 O O . GLN A 1 99 ? 15.312 -2.610 -27.451 1.00 91.62 99 GLN A O 1
ATOM 746 N N . ASP A 1 100 ? 13.787 -1.095 -28.116 1.00 94.38 100 ASP A N 1
ATOM 747 C CA . ASP A 1 100 ? 14.508 0.102 -27.706 1.00 94.38 100 ASP A CA 1
ATOM 748 C C . ASP A 1 100 ? 13.648 0.877 -26.704 1.00 94.38 100 ASP A C 1
ATOM 750 O O . ASP A 1 100 ? 12.456 1.107 -26.931 1.00 94.38 100 ASP A O 1
ATOM 754 N N . TYR A 1 101 ? 14.228 1.194 -25.551 1.00 95.12 101 TYR A N 1
ATOM 755 C CA . TYR A 1 101 ? 13.556 1.904 -24.471 1.00 95.12 101 TYR A CA 1
ATOM 756 C C . TYR A 1 101 ? 14.574 2.589 -23.561 1.00 95.12 101 TYR A C 1
ATOM 758 O O . TYR A 1 101 ? 15.705 2.138 -23.387 1.00 95.12 101 TYR A O 1
ATOM 766 N N . LYS A 1 102 ? 14.129 3.660 -22.900 1.00 93.62 102 LYS A N 1
ATOM 767 C CA . LYS A 1 102 ? 14.902 4.377 -21.886 1.00 93.62 102 LYS A CA 1
ATOM 768 C C . LYS A 1 102 ? 14.096 4.480 -20.598 1.00 93.62 102 LYS A C 1
ATOM 770 O O . LYS A 1 102 ? 12.909 4.791 -20.626 1.00 93.62 102 LYS A O 1
ATOM 775 N N . VAL A 1 103 ? 14.753 4.234 -19.468 1.00 92.88 103 VAL A N 1
ATOM 776 C CA . VAL A 1 103 ? 14.183 4.487 -18.140 1.00 92.88 103 VAL A CA 1
ATOM 777 C C . VAL A 1 103 ? 14.412 5.955 -17.789 1.00 92.88 103 VAL A C 1
ATOM 779 O O . VAL A 1 103 ? 15.532 6.454 -17.912 1.00 92.88 103 VAL A O 1
ATOM 782 N N . VAL A 1 104 ? 13.351 6.644 -17.376 1.00 91.00 104 VAL A N 1
ATOM 783 C CA . VAL A 1 104 ? 13.387 8.046 -16.945 1.00 91.00 104 VAL A CA 1
ATOM 784 C C . VAL A 1 104 ? 12.828 8.123 -15.528 1.00 91.00 104 VAL A C 1
ATOM 786 O O . VAL A 1 104 ? 11.789 7.530 -15.237 1.00 91.00 104 VAL A O 1
ATOM 789 N N . GLU A 1 105 ? 13.530 8.827 -14.645 1.00 87.69 105 GLU A N 1
ATOM 790 C CA . GLU A 1 105 ? 13.103 9.073 -13.267 1.00 87.69 105 GLU A CA 1
ATOM 791 C C . GLU A 1 105 ? 12.454 10.453 -13.155 1.00 87.69 105 GLU A C 1
ATOM 793 O O . GLU A 1 105 ? 12.952 11.421 -13.732 1.00 87.69 105 GLU A O 1
ATOM 798 N N . TYR A 1 106 ? 11.361 10.539 -12.391 1.00 86.75 106 TYR A N 1
ATOM 799 C CA . TYR A 1 106 ? 10.626 11.781 -12.161 1.00 86.75 106 TYR A CA 1
ATOM 800 C C . TYR A 1 106 ? 10.670 12.218 -10.685 1.00 86.75 106 TYR A C 1
ATOM 802 O O . TYR A 1 106 ? 10.672 11.356 -9.802 1.00 86.75 106 TYR A O 1
ATOM 810 N N . PRO A 1 107 ? 10.635 13.538 -10.405 1.00 85.25 107 PRO A N 1
ATOM 811 C CA . PRO A 1 107 ? 10.645 14.633 -11.384 1.00 85.25 107 PRO A CA 1
ATOM 812 C C . PRO A 1 107 ? 11.980 14.711 -12.137 1.00 85.25 107 PRO A C 1
ATOM 814 O O . PRO A 1 107 ? 13.012 14.292 -11.613 1.00 85.25 107 PRO A O 1
ATOM 817 N N . GLU A 1 108 ? 11.957 15.227 -13.370 1.00 77.25 108 GLU A N 1
ATOM 818 C CA . GLU A 1 108 ? 13.194 15.440 -14.125 1.00 77.25 108 GLU A CA 1
ATOM 819 C C . GLU A 1 108 ? 14.107 16.358 -13.311 1.00 77.25 108 GLU A C 1
ATOM 821 O O . GLU A 1 108 ? 13.728 17.475 -12.947 1.00 77.25 108 GLU A O 1
ATOM 826 N N . LYS A 1 109 ? 15.307 15.868 -12.989 1.00 73.75 109 LYS A N 1
ATOM 827 C CA . LYS A 1 109 ? 16.321 16.690 -12.332 1.00 73.75 109 LYS A CA 1
ATOM 828 C C . LYS A 1 109 ? 16.634 17.845 -13.276 1.00 73.75 109 LYS A C 1
ATOM 830 O O . LYS A 1 109 ? 17.035 17.615 -14.416 1.00 73.75 109 LYS A O 1
ATOM 835 N N . ILE A 1 110 ? 16.410 19.071 -12.812 1.00 69.50 110 ILE A N 1
ATOM 836 C CA . ILE A 1 110 ? 16.779 20.270 -13.562 1.00 69.50 110 ILE A CA 1
ATOM 837 C C . ILE A 1 110 ? 18.281 20.177 -13.841 1.00 69.50 110 ILE A C 1
ATOM 839 O O . ILE A 1 110 ? 19.059 19.840 -12.950 1.00 69.50 110 ILE A O 1
ATOM 843 N N . ASP A 1 111 ? 18.672 20.420 -15.092 1.00 80.81 111 ASP A N 1
ATOM 844 C CA . ASP A 1 111 ? 20.076 20.419 -15.493 1.00 80.81 111 ASP A CA 1
ATOM 845 C C . ASP A 1 111 ? 20.868 21.393 -14.589 1.00 80.81 111 ASP A C 1
ATOM 847 O O . ASP A 1 111 ? 20.509 22.577 -14.536 1.00 80.81 111 ASP A O 1
ATOM 851 N N . PRO A 1 112 ? 21.929 20.937 -13.892 1.00 78.56 112 PRO A N 1
ATOM 852 C CA . PRO A 1 112 ? 22.724 21.784 -13.004 1.00 78.56 112 PRO A CA 1
ATOM 853 C C . PRO A 1 112 ? 23.273 23.040 -13.690 1.00 78.56 112 PRO A C 1
ATOM 855 O O . PRO A 1 112 ? 23.386 24.090 -13.060 1.00 78.56 112 PRO A O 1
ATOM 858 N N . LEU A 1 113 ? 23.577 22.970 -14.991 1.00 78.75 113 LEU A N 1
ATOM 859 C CA . LEU A 1 113 ? 24.009 24.124 -15.772 1.00 78.75 113 LEU A CA 1
ATOM 860 C C . LEU A 1 113 ? 22.855 25.104 -15.990 1.00 78.75 113 LEU A C 1
ATOM 862 O O . LEU A 1 113 ? 23.061 26.310 -15.924 1.00 78.75 113 LEU A O 1
ATOM 866 N N . LYS A 1 114 ? 21.635 24.616 -16.220 1.00 78.38 114 LYS A N 1
ATOM 867 C CA . LYS A 1 114 ? 20.450 25.472 -16.372 1.00 78.38 114 LYS A CA 1
ATOM 868 C C . LYS A 1 114 ? 20.108 26.187 -15.065 1.00 78.38 114 LYS A C 1
ATOM 870 O O . LYS A 1 114 ? 19.766 27.367 -15.096 1.00 78.38 114 LYS A O 1
ATOM 875 N N . GLU A 1 115 ? 20.242 25.499 -13.935 1.00 79.69 115 GLU A N 1
ATOM 876 C CA . GLU A 1 115 ? 20.094 26.093 -12.603 1.00 79.69 115 GLU A CA 1
ATOM 877 C C . GLU A 1 115 ? 21.183 27.144 -12.338 1.00 79.69 115 GLU A C 1
ATOM 879 O O . GLU A 1 115 ? 20.879 28.282 -11.974 1.00 79.69 115 GLU A O 1
ATOM 884 N N . PHE A 1 116 ? 22.444 26.808 -12.627 1.00 78.19 116 PHE A N 1
ATOM 885 C CA . PHE A 1 116 ? 23.575 27.723 -12.485 1.00 78.19 116 PHE A CA 1
ATOM 886 C C . PHE A 1 116 ? 23.453 28.963 -13.381 1.00 78.19 116 PHE A C 1
ATOM 888 O O . PHE A 1 116 ? 23.663 30.080 -12.916 1.00 78.19 116 PHE A O 1
ATOM 895 N N . LEU A 1 117 ? 23.085 28.795 -14.654 1.00 80.19 117 LEU A N 1
ATOM 896 C CA . LEU A 1 117 ? 22.892 29.898 -15.599 1.00 80.19 117 LEU A CA 1
ATOM 897 C C . LEU A 1 117 ? 21.712 30.792 -15.207 1.00 80.19 117 LEU A C 1
ATOM 899 O O . LEU A 1 117 ? 21.803 32.011 -15.364 1.00 80.19 117 LEU A O 1
ATOM 903 N N . GLY A 1 118 ? 20.631 30.212 -14.676 1.00 74.62 118 GLY A N 1
ATOM 904 C CA . GLY A 1 118 ? 19.526 30.974 -14.094 1.00 74.62 118 GLY A CA 1
ATOM 905 C C . GLY A 1 118 ? 20.006 31.852 -12.939 1.00 74.62 118 GLY A C 1
ATOM 906 O O . GLY A 1 118 ? 19.858 33.073 -12.984 1.00 74.62 118 GLY A O 1
ATOM 907 N N . ALA A 1 119 ? 20.696 31.251 -11.968 1.00 72.50 119 ALA A N 1
ATOM 908 C CA . ALA A 1 119 ? 21.242 31.970 -10.819 1.00 72.50 119 ALA A CA 1
ATOM 909 C C . ALA A 1 119 ? 22.291 33.028 -11.217 1.00 72.50 119 ALA A C 1
ATOM 911 O O . ALA A 1 119 ? 22.313 34.132 -10.671 1.00 72.50 119 ALA A O 1
ATOM 912 N N . ALA A 1 120 ? 23.155 32.731 -12.191 1.00 75.69 120 ALA A N 1
ATOM 913 C CA . ALA A 1 120 ? 24.162 33.663 -12.689 1.00 75.69 120 ALA A CA 1
ATOM 914 C C . ALA A 1 120 ? 23.524 34.876 -13.383 1.00 75.69 120 ALA A C 1
ATOM 916 O O . ALA A 1 120 ? 23.939 36.007 -13.134 1.00 75.69 120 ALA A O 1
ATOM 917 N N . LYS A 1 121 ? 22.484 34.671 -14.202 1.00 74.00 121 LYS A N 1
ATOM 918 C CA . LYS A 1 121 ? 21.735 35.760 -14.847 1.00 74.00 121 LYS A CA 1
ATOM 919 C C . LYS A 1 121 ? 21.075 36.680 -13.816 1.00 74.00 121 LYS A C 1
ATOM 921 O O . LYS A 1 121 ? 21.166 37.905 -13.943 1.00 74.00 121 LYS A O 1
ATOM 926 N N . ASP A 1 122 ? 20.475 36.107 -12.778 1.00 72.75 122 ASP A N 1
ATOM 927 C CA . ASP A 1 122 ? 19.838 36.874 -11.705 1.00 72.75 122 ASP A CA 1
ATOM 928 C C . ASP A 1 122 ? 20.870 37.700 -10.923 1.00 72.75 122 ASP A C 1
ATOM 930 O O . ASP A 1 122 ? 20.670 38.894 -10.693 1.00 72.75 122 ASP A O 1
ATOM 934 N N . ASN A 1 123 ? 22.034 37.118 -10.623 1.00 71.25 123 ASN A N 1
ATOM 935 C CA . ASN A 1 123 ? 23.122 37.807 -9.927 1.00 71.25 123 ASN A CA 1
ATOM 936 C C . ASN A 1 123 ? 23.763 38.923 -10.766 1.00 71.25 123 ASN A C 1
ATOM 938 O O . ASN A 1 123 ? 24.068 39.993 -10.238 1.00 71.25 123 ASN A O 1
ATOM 942 N N . VAL A 1 124 ? 23.935 38.711 -12.073 1.00 75.12 124 VAL A N 1
ATOM 943 C CA . VAL A 1 124 ? 24.477 39.720 -12.996 1.00 75.12 124 VAL A CA 1
ATOM 944 C C . VAL A 1 124 ? 23.508 40.893 -13.144 1.00 75.12 124 VAL A C 1
ATOM 946 O O . VAL A 1 124 ? 23.918 42.047 -13.024 1.00 75.12 124 VAL A O 1
ATOM 949 N N . SER A 1 125 ? 22.215 40.623 -13.338 1.00 73.69 125 SER A N 1
ATOM 950 C CA . SER A 1 125 ? 21.206 41.683 -13.450 1.00 73.69 125 SER A CA 1
ATOM 951 C C . SER A 1 125 ? 21.094 42.513 -12.163 1.00 73.69 125 SER A C 1
ATOM 953 O O . SER A 1 125 ? 21.059 43.743 -12.224 1.00 73.69 125 SER A O 1
ATOM 955 N N . ALA A 1 126 ? 21.143 41.863 -10.994 1.00 73.81 126 ALA A N 1
ATOM 956 C CA . ALA A 1 126 ? 21.161 42.530 -9.696 1.00 73.81 126 ALA A CA 1
ATOM 957 C C . ALA A 1 126 ? 22.441 43.354 -9.475 1.00 73.81 126 ALA A C 1
ATOM 959 O O . ALA A 1 126 ? 22.372 44.453 -8.925 1.00 73.81 126 ALA A O 1
ATOM 960 N N . TYR A 1 127 ? 23.602 42.856 -9.916 1.00 76.75 127 TYR A N 1
ATOM 961 C CA . TYR A 1 127 ? 24.878 43.568 -9.814 1.00 76.75 127 TYR A CA 1
ATOM 962 C C . TYR A 1 127 ? 24.878 44.859 -10.640 1.00 76.75 127 TYR A C 1
ATOM 964 O O . TYR A 1 127 ? 25.178 45.925 -10.103 1.00 76.75 127 TYR A O 1
ATOM 972 N N . TYR A 1 128 ? 24.493 44.791 -11.919 1.00 75.62 128 TYR A N 1
ATOM 973 C CA . TYR A 1 128 ? 24.439 45.975 -12.781 1.00 75.62 128 TYR A CA 1
ATOM 974 C C . TYR A 1 128 ? 23.370 46.971 -12.322 1.00 75.62 128 TYR A C 1
ATOM 976 O O . TYR A 1 128 ? 23.649 48.164 -12.253 1.00 75.62 128 TYR A O 1
ATOM 984 N N . ALA A 1 129 ? 22.193 46.503 -11.897 1.00 77.81 129 ALA A N 1
ATOM 985 C CA . ALA A 1 129 ? 21.173 47.382 -11.329 1.00 77.81 129 ALA A CA 1
ATOM 986 C C . ALA A 1 129 ? 21.654 48.072 -10.036 1.00 77.81 129 ALA A C 1
ATOM 988 O O . ALA A 1 129 ? 21.398 49.255 -9.830 1.00 77.81 129 ALA A O 1
ATOM 989 N N . LYS A 1 130 ? 22.407 47.378 -9.174 1.00 78.62 130 LYS A N 1
ATOM 990 C CA . LYS A 1 130 ? 22.996 47.990 -7.974 1.00 78.62 130 LYS A CA 1
ATOM 991 C C . LYS A 1 130 ? 24.124 48.972 -8.308 1.00 78.62 130 LYS A C 1
ATOM 993 O O . LYS A 1 130 ? 24.294 49.953 -7.591 1.00 78.62 130 LYS A O 1
ATOM 998 N N . LYS A 1 131 ? 24.875 48.731 -9.387 1.00 82.44 131 LYS A N 1
ATOM 999 C CA . LYS A 1 131 ? 25.939 49.623 -9.868 1.00 82.44 131 LYS A CA 1
ATOM 1000 C C . LYS A 1 131 ? 25.387 50.927 -10.453 1.00 82.44 131 LYS A C 1
ATOM 1002 O O . LYS A 1 131 ? 25.916 51.982 -10.134 1.00 82.44 131 LYS A O 1
ATOM 1007 N N . GLU A 1 132 ? 24.330 50.851 -11.260 1.00 81.31 132 GLU A N 1
ATOM 1008 C CA . GLU A 1 132 ? 23.685 52.018 -11.884 1.00 81.31 132 GLU A CA 1
ATOM 1009 C C . GLU A 1 132 ? 22.883 52.848 -10.871 1.00 81.31 132 GLU A C 1
ATOM 1011 O O . GLU A 1 132 ? 22.972 54.072 -10.849 1.00 81.31 132 GLU A O 1
ATOM 1016 N N . PHE A 1 133 ? 22.115 52.192 -9.994 1.00 81.00 133 PHE A N 1
ATOM 1017 C CA . PHE A 1 133 ? 21.205 52.890 -9.081 1.00 81.00 133 PHE A CA 1
ATOM 1018 C C . PHE A 1 133 ? 21.782 53.141 -7.680 1.00 81.00 133 PHE A C 1
ATOM 1020 O O . PHE A 1 133 ? 21.158 53.855 -6.896 1.00 81.00 133 PHE A O 1
ATOM 1027 N N . GLY A 1 134 ? 22.944 52.581 -7.328 1.00 78.94 134 GLY A N 1
ATOM 1028 C CA . GLY A 1 134 ? 23.577 52.782 -6.019 1.00 78.94 134 GLY A CA 1
ATOM 1029 C C . GLY A 1 134 ? 22.623 52.498 -4.848 1.00 78.94 134 GLY A C 1
ATOM 1030 O O . GLY A 1 134 ? 21.968 51.454 -4.801 1.00 78.94 134 GLY A O 1
ATOM 1031 N N . GLU A 1 135 ? 22.499 53.441 -3.908 1.00 76.38 135 GLU A N 1
ATOM 1032 C CA . GLU A 1 135 ? 21.553 53.341 -2.779 1.00 76.38 135 GLU A CA 1
ATOM 1033 C C . GLU A 1 135 ? 20.074 53.319 -3.216 1.00 76.38 135 GLU A C 1
ATOM 1035 O O . GLU A 1 135 ? 19.227 52.736 -2.531 1.00 76.38 135 GLU A O 1
ATOM 1040 N N . ASN A 1 136 ? 19.763 53.871 -4.395 1.00 78.94 136 ASN A N 1
ATOM 1041 C CA . ASN A 1 136 ? 18.412 53.913 -4.962 1.00 78.94 136 ASN A CA 1
ATOM 1042 C C . ASN A 1 136 ? 17.984 52.588 -5.613 1.00 78.94 136 ASN A C 1
ATOM 1044 O O . ASN A 1 136 ? 16.820 52.438 -5.986 1.00 78.94 136 ASN A O 1
ATOM 1048 N N . TYR A 1 137 ? 18.867 51.584 -5.694 1.00 80.12 137 TYR A N 1
ATOM 1049 C CA . TYR A 1 137 ? 18.517 50.238 -6.169 1.00 80.12 137 TYR A CA 1
ATOM 1050 C C . TYR A 1 137 ? 17.335 49.629 -5.398 1.00 80.12 137 TYR A C 1
ATOM 1052 O O . TYR A 1 137 ? 16.510 48.905 -5.961 1.00 80.12 137 TYR A O 1
ATOM 1060 N N . ILE A 1 138 ? 17.213 49.959 -4.109 1.00 75.94 138 ILE A N 1
ATOM 1061 C CA . ILE A 1 138 ? 16.092 49.508 -3.284 1.00 75.94 138 ILE A CA 1
ATOM 1062 C C . ILE A 1 138 ? 14.760 50.054 -3.809 1.00 75.94 138 ILE A C 1
ATOM 1064 O O . ILE A 1 138 ? 13.786 49.304 -3.868 1.00 75.94 138 ILE A O 1
ATOM 1068 N N . LEU A 1 139 ? 14.724 51.314 -4.251 1.00 77.31 139 LEU A N 1
ATOM 1069 C CA . LEU A 1 139 ? 13.520 51.930 -4.806 1.00 77.31 139 LEU A CA 1
ATOM 1070 C C . LEU A 1 139 ? 13.122 51.263 -6.131 1.00 77.31 139 LEU A C 1
ATOM 1072 O O . LEU A 1 139 ? 11.960 50.912 -6.321 1.00 77.31 139 LEU A O 1
ATOM 1076 N N . TYR A 1 140 ? 14.096 50.974 -7.001 1.00 79.06 140 TYR A N 1
ATOM 1077 C CA . TYR A 1 140 ? 13.867 50.213 -8.234 1.00 79.06 140 TYR A CA 1
ATOM 1078 C C . TYR A 1 140 ? 13.271 48.820 -7.956 1.00 79.06 140 TYR A C 1
ATOM 1080 O O . TYR A 1 140 ? 12.299 48.409 -8.595 1.00 79.06 140 TYR A O 1
ATOM 1088 N N . LYS A 1 141 ? 13.796 48.104 -6.952 1.00 77.94 141 LYS A N 1
ATOM 1089 C CA . LYS A 1 141 ? 13.277 46.786 -6.549 1.00 77.94 141 LYS A CA 1
ATOM 1090 C C . LYS A 1 141 ? 11.850 46.869 -5.992 1.00 77.94 141 LYS A C 1
ATOM 1092 O O . LYS A 1 141 ? 11.035 45.991 -6.276 1.00 77.94 141 LYS A O 1
ATOM 1097 N N . GLN A 1 142 ? 11.533 47.917 -5.230 1.00 78.94 142 GLN A N 1
ATOM 1098 C CA . GLN A 1 142 ? 10.179 48.173 -4.728 1.00 78.94 142 GLN A CA 1
ATOM 1099 C C . GLN A 1 142 ? 9.196 48.459 -5.870 1.00 78.94 142 GLN A C 1
ATOM 1101 O O . GLN A 1 142 ? 8.102 47.894 -5.875 1.00 78.94 142 GLN A O 1
ATOM 1106 N N . MET A 1 143 ? 9.598 49.254 -6.868 1.00 78.56 143 MET A N 1
ATOM 1107 C CA . MET A 1 143 ? 8.792 49.521 -8.065 1.00 78.56 143 MET A CA 1
ATOM 1108 C C . MET A 1 143 ? 8.528 48.245 -8.869 1.00 78.56 143 MET A C 1
ATOM 1110 O O . MET A 1 143 ? 7.373 47.932 -9.145 1.00 78.56 143 MET A O 1
ATOM 1114 N N . GLN A 1 144 ? 9.562 47.449 -9.159 1.00 79.75 144 GLN A N 1
ATOM 1115 C CA . GLN A 1 144 ? 9.414 46.156 -9.842 1.00 79.75 144 GLN A CA 1
ATOM 1116 C C . GLN A 1 144 ? 8.456 45.214 -9.093 1.00 79.75 144 GLN A C 1
ATOM 1118 O O . GLN A 1 144 ? 7.588 44.579 -9.693 1.00 79.75 144 GLN A O 1
ATOM 1123 N N . LYS A 1 145 ? 8.551 45.158 -7.759 1.00 76.38 145 LYS A N 1
ATOM 1124 C CA . LYS A 1 145 ? 7.661 44.351 -6.909 1.00 76.38 145 LYS A CA 1
ATOM 1125 C C . LYS A 1 145 ? 6.226 44.887 -6.876 1.00 76.38 145 LYS A C 1
ATOM 1127 O O . LYS A 1 145 ? 5.288 44.112 -6.743 1.00 76.38 145 LYS A O 1
ATOM 1132 N N . ALA A 1 146 ? 6.033 46.201 -6.966 1.00 79.12 146 ALA A N 1
ATOM 1133 C CA . ALA A 1 146 ? 4.707 46.808 -7.072 1.00 79.12 146 ALA A CA 1
ATOM 1134 C C . ALA A 1 146 ? 4.067 46.554 -8.446 1.00 79.12 146 ALA A C 1
ATOM 1136 O O . ALA A 1 146 ? 2.867 46.328 -8.512 1.00 79.12 146 ALA A O 1
ATOM 1137 N N . MET A 1 147 ? 4.868 46.536 -9.516 1.00 76.81 147 MET A N 1
ATOM 1138 C CA . MET A 1 147 ? 4.404 46.283 -10.885 1.00 76.81 147 MET A CA 1
ATOM 1139 C C . MET A 1 147 ? 4.102 44.806 -11.170 1.00 76.81 147 MET A C 1
ATOM 1141 O O . MET A 1 147 ? 3.220 44.507 -11.967 1.00 76.81 147 MET A O 1
ATOM 1145 N N . SER A 1 148 ? 4.829 43.880 -10.540 1.00 77.88 148 SER A N 1
ATOM 1146 C CA . SER A 1 148 ? 4.638 42.428 -10.715 1.00 77.88 148 SER A CA 1
ATOM 1147 C C . SER A 1 148 ? 3.562 41.832 -9.804 1.00 77.88 148 SER A C 1
ATOM 1149 O O . SER A 1 148 ? 3.011 40.776 -10.108 1.00 77.88 148 SER A O 1
ATOM 1151 N N . ASN A 1 149 ? 3.233 42.500 -8.699 1.00 74.44 149 ASN A N 1
ATOM 1152 C CA . ASN A 1 149 ? 2.173 42.064 -7.803 1.00 74.44 149 ASN A CA 1
ATOM 1153 C C . ASN A 1 149 ? 0.797 42.490 -8.333 1.00 74.44 149 ASN A C 1
ATOM 1155 O O . ASN A 1 149 ? 0.466 43.671 -8.342 1.00 74.44 149 ASN A O 1
ATOM 1159 N N . THR A 1 150 ? -0.044 41.523 -8.692 1.00 71.88 150 THR A N 1
ATOM 1160 C CA . THR A 1 150 ? -1.435 41.754 -9.112 1.00 71.88 150 THR A CA 1
ATOM 1161 C C . THR A 1 150 ? -2.428 41.376 -8.006 1.00 71.88 150 THR A C 1
ATOM 1163 O O . THR A 1 150 ? -2.256 40.347 -7.353 1.00 71.88 150 THR A O 1
ATOM 1166 N N . GLY A 1 151 ? -3.494 42.167 -7.828 1.00 79.06 151 GLY A N 1
ATOM 1167 C CA . GLY A 1 151 ? -4.581 41.921 -6.862 1.00 79.06 151 GLY A CA 1
ATOM 1168 C C . GLY A 1 151 ? -4.601 42.892 -5.671 1.00 79.06 151 GLY A C 1
ATOM 1169 O O . GLY A 1 151 ? -3.690 43.699 -5.501 1.00 79.06 151 GLY A O 1
ATOM 1170 N N . MET A 1 152 ? -5.650 42.835 -4.838 1.00 75.12 152 MET A N 1
ATOM 1171 C CA . MET A 1 152 ? -5.739 43.655 -3.618 1.00 75.12 152 MET A CA 1
ATOM 1172 C C . MET A 1 152 ? -4.719 43.175 -2.578 1.00 75.12 152 MET A C 1
ATOM 1174 O O . MET A 1 152 ? -4.713 42.001 -2.211 1.00 75.12 152 MET A O 1
ATOM 1178 N N . GLN A 1 153 ? -3.865 44.081 -2.093 1.00 71.31 153 GLN A N 1
ATOM 1179 C CA . GLN A 1 153 ? -2.837 43.776 -1.094 1.00 71.31 153 GLN A CA 1
ATOM 1180 C C . GLN A 1 153 ? -2.946 44.721 0.103 1.00 71.31 153 GLN A C 1
ATOM 1182 O O . GLN A 1 153 ? -2.947 45.937 -0.067 1.00 71.31 153 GLN A O 1
ATOM 1187 N N . ALA A 1 154 ? -2.964 44.164 1.314 1.00 75.62 154 ALA A N 1
ATOM 1188 C CA . ALA A 1 154 ? -2.703 44.931 2.526 1.00 75.62 154 ALA A CA 1
ATOM 1189 C C . ALA A 1 154 ? -1.187 45.160 2.654 1.00 75.62 154 ALA A C 1
ATOM 1191 O O . ALA A 1 154 ? -0.404 44.211 2.561 1.00 75.62 154 ALA A O 1
ATOM 1192 N N . ARG A 1 155 ? -0.762 46.415 2.836 1.00 71.06 155 ARG A N 1
ATOM 1193 C CA . ARG A 1 155 ? 0.649 46.805 2.976 1.00 71.06 155 ARG A CA 1
ATOM 1194 C C . ARG A 1 155 ? 0.809 47.824 4.099 1.00 71.06 155 ARG A C 1
ATOM 1196 O O . ARG A 1 155 ? -0.069 48.652 4.309 1.00 71.06 155 ARG A O 1
ATOM 1203 N N . MET A 1 156 ? 1.937 47.751 4.801 1.00 73.75 156 MET A N 1
ATOM 1204 C CA . MET A 1 156 ? 2.344 48.785 5.754 1.00 73.75 156 MET A CA 1
ATOM 1205 C C . MET A 1 156 ? 2.847 50.022 4.997 1.00 73.75 156 MET A C 1
ATOM 1207 O O . MET A 1 156 ? 3.428 49.882 3.921 1.00 73.75 156 MET A O 1
ATOM 1211 N N . GLU A 1 157 ? 2.657 51.216 5.565 1.00 66.06 157 GLU A N 1
ATOM 1212 C CA . GLU A 1 157 ? 3.073 52.491 4.950 1.00 66.06 157 GLU A CA 1
ATOM 1213 C C . GLU A 1 157 ? 4.598 52.654 4.842 1.00 66.06 157 GLU A C 1
ATOM 1215 O O . GLU A 1 157 ? 5.083 53.467 4.058 1.00 66.06 157 GLU A O 1
ATOM 1220 N N . TYR A 1 158 ? 5.369 51.860 5.589 1.00 72.56 158 TYR A N 1
ATOM 1221 C CA . TYR A 1 158 ? 6.826 51.843 5.537 1.00 72.56 158 TYR A CA 1
ATOM 1222 C C . TYR A 1 158 ? 7.372 50.410 5.523 1.00 72.56 158 TYR A C 1
ATOM 1224 O O . TYR A 1 158 ? 6.816 49.498 6.139 1.00 72.56 158 TYR A O 1
ATOM 1232 N N . GLU A 1 159 ? 8.496 50.206 4.830 1.00 68.25 159 GLU A N 1
ATOM 1233 C CA . GLU A 1 159 ? 9.269 48.963 4.912 1.00 68.25 159 GLU A CA 1
ATOM 1234 C C . GLU A 1 159 ? 10.330 49.088 6.013 1.00 68.25 159 GLU A C 1
ATOM 1236 O O . GLU A 1 159 ? 11.195 49.965 5.965 1.00 68.25 159 GLU A O 1
ATOM 1241 N N . ILE A 1 160 ? 10.283 48.195 7.005 1.00 72.06 160 ILE A N 1
ATOM 1242 C CA . ILE A 1 160 ? 11.274 48.143 8.085 1.00 72.06 160 ILE A CA 1
ATOM 1243 C C . ILE A 1 160 ? 12.608 47.662 7.508 1.00 72.06 160 ILE A C 1
ATOM 1245 O O . ILE A 1 160 ? 12.718 46.534 7.025 1.00 72.06 160 ILE A O 1
ATOM 1249 N N . ARG A 1 161 ? 13.637 48.512 7.580 1.00 64.94 161 ARG A N 1
ATOM 1250 C CA . ARG A 1 161 ? 15.021 48.148 7.255 1.00 64.94 161 ARG A CA 1
ATOM 1251 C C . ARG A 1 161 ? 15.779 47.872 8.547 1.00 64.94 161 ARG A C 1
ATOM 1253 O O . ARG A 1 161 ? 16.035 48.795 9.313 1.00 64.94 161 ARG A O 1
ATOM 1260 N N . ILE A 1 162 ? 16.153 46.617 8.768 1.00 60.94 162 ILE A N 1
ATOM 1261 C CA . ILE A 1 162 ? 17.096 46.249 9.828 1.00 60.94 162 ILE A CA 1
ATOM 1262 C C . ILE A 1 162 ? 18.494 46.330 9.209 1.00 60.94 162 ILE A C 1
ATOM 1264 O O . ILE A 1 162 ? 18.728 45.720 8.164 1.00 60.94 162 ILE A O 1
ATOM 1268 N N . LYS A 1 163 ? 19.364 47.160 9.793 1.00 51.22 163 LYS A N 1
ATOM 1269 C CA . LYS A 1 163 ? 20.781 47.243 9.416 1.00 51.22 163 LYS A CA 1
ATOM 1270 C C . LYS A 1 163 ? 21.563 46.088 10.019 1.00 51.22 163 LYS A C 1
ATOM 1272 O O . LYS A 1 163 ? 21.261 45.742 11.181 1.00 51.22 163 LYS A O 1
#

Solvent-accessible surface area (backbone atoms only — not comparable to full-atom values): 10563 Å² total; per-residue (Å²): 130,94,82,79,78,85,85,86,84,88,74,97,48,97,64,76,62,68,84,50,87,88,56,85,75,50,75,68,53,47,50,56,53,49,51,52,53,49,53,53,49,52,54,51,37,44,54,50,10,65,76,56,75,46,53,48,69,62,40,52,77,66,40,91,86,63,86,70,56,71,72,55,26,30,75,75,51,78,38,93,67,90,80,55,70,68,55,52,53,54,50,49,34,57,74,69,70,51,90,77,86,83,92,80,72,82,78,74,76,74,54,68,65,60,54,49,52,51,53,48,52,54,52,50,54,52,49,54,47,37,66,76,41,48,87,50,29,58,57,54,52,51,49,53,53,57,73,71,57,81,77,96,75,94,78,72,99,66,84,88,81,84,130

Radius of gyration: 31.27 Å; Cα contacts (8 Å, |Δi|>4): 46; chains: 1; bounding box: 49×74×67 Å

pLDDT: mean 88.21, std 10.47, range [51.22, 98.5]

Mean predicted aligned error: 13.22 Å

Secondary structure (DSSP, 8-state):
--S--------SSTTTTTT-SSSPPPHHHHHHHHHHHHHHHHHHHHHHHHHHT--HHHHHHH-TT----HHHHHHTTSSS----HHHHHHHHHHHHT-SS-----SSPPPPHHHHHHHHHHHHHHHHHHHHHHGGGHHHHHHHHHHHH--S-----SS-----

Foldseek 3Di:
DPPPDADDDDDPDPCPCLVPPRDDHDPVSVVVVVVVVVVVVQVVLVVLCVVQVHDSVLSVVVDPPDDDDPVVCCVSSVDVDDDDPVVVVVVVCVVVVHPDDDDDDPPHDDDPVNVVVVVVVVVVVLVVLCVVQPVCSVVVVVVVVVVPDDDDDDDDPDDDDDD

Sequence (163 aa):
NKLGLTFDGVKTGQYADIMSSNRPLTPAERAIIQKGVNNIYDTFITKVADGRKKTKTQIDSLGGGRVWIGTDAVKNGLADRLGSFNDAVTSAAKKAKLQDYKVVEYPEKIDPLKEFLGAAKDNVSAYYAKKEFGENYILYKQMQKAMSNTGMQARMEYEIRIK